Protein AF-A0AA38MTA9-F1 (afdb_monomer_lite)

Secondary structure (DSSP, 8-state):
-PPP------SEEEEEEEEEEE--SS---EEESSHHHHHHHTT-SEEEEEE-TTT-TT-----SSTT---EEEEEEEEEEEGGGHHHHHHHHHHH-

Structure (mmCIF, N/CA/C/O backbone):
data_AF-A0AA38MTA9-F1
#
_entry.id   AF-A0AA38MTA9-F1
#
loop_
_atom_site.group_PDB
_atom_site.id
_atom_site.type_symbol
_atom_site.label_atom_id
_atom_site.label_alt_id
_atom_site.label_comp_id
_atom_site.label_asym_id
_atom_site.label_entity_id
_atom_site.label_seq_id
_atom_site.pdbx_PDB_ins_code
_atom_site.Cartn_x
_atom_site.Cartn_y
_atom_site.Cartn_z
_atom_site.occupancy
_atom_site.B_iso_or_equiv
_atom_site.auth_seq_id
_atom_site.auth_comp_id
_atom_site.auth_asym_id
_atom_site.auth_atom_id
_atom_site.pdbx_PDB_model_num
ATOM 1 N N . MET A 1 1 ? -38.137 18.032 11.432 1.00 46.06 1 MET A N 1
ATOM 2 C CA . MET A 1 1 ? -37.438 17.111 10.504 1.00 46.06 1 MET A CA 1
ATOM 3 C C . MET A 1 1 ? -36.129 16.674 11.146 1.00 46.06 1 MET A C 1
ATOM 5 O O . MET A 1 1 ? -35.322 17.537 11.467 1.00 46.06 1 MET A O 1
ATOM 9 N N . LYS A 1 2 ? -35.926 15.375 11.404 1.00 50.47 2 LYS A N 1
ATOM 10 C CA . LYS A 1 2 ? -34.626 14.867 11.877 1.00 50.47 2 LYS A CA 1
ATOM 11 C C . LYS A 1 2 ? -33.643 14.906 10.702 1.00 50.47 2 LYS A C 1
ATOM 13 O O . LYS A 1 2 ? -33.948 14.343 9.654 1.00 50.47 2 LYS A O 1
ATOM 18 N N . LYS A 1 3 ? -32.505 15.594 10.857 1.00 59.22 3 LYS A N 1
ATOM 19 C CA . LYS A 1 3 ? -31.408 15.567 9.874 1.00 59.22 3 LYS A CA 1
ATOM 20 C C . LYS A 1 3 ? -30.956 14.115 9.699 1.00 59.22 3 LYS A C 1
ATOM 22 O O . LYS A 1 3 ? -30.630 13.457 10.685 1.00 59.22 3 LYS A O 1
ATOM 27 N N . LYS A 1 4 ? -30.974 13.625 8.460 1.00 62.72 4 LYS A N 1
ATOM 28 C CA . LYS A 1 4 ? -30.406 12.326 8.098 1.00 62.72 4 LYS A CA 1
ATOM 29 C C . LYS A 1 4 ? -28.894 12.426 8.322 1.00 62.72 4 LYS A C 1
ATOM 31 O O . LYS A 1 4 ? -28.262 13.357 7.833 1.00 62.72 4 LYS A O 1
ATOM 36 N N . ASN A 1 5 ? -28.346 11.570 9.178 1.00 64.56 5 ASN A N 1
ATOM 37 C CA . ASN A 1 5 ? -26.913 11.546 9.442 1.00 64.56 5 ASN A CA 1
ATOM 38 C C . ASN A 1 5 ? -26.258 10.715 8.337 1.00 64.56 5 ASN A C 1
ATOM 40 O O . ASN A 1 5 ? -26.127 9.504 8.484 1.00 64.56 5 ASN A O 1
ATOM 44 N N . ASP A 1 6 ? -25.904 11.358 7.226 1.00 62.25 6 ASP A N 1
ATOM 45 C CA . ASP A 1 6 ? -25.292 10.725 6.048 1.00 62.25 6 ASP A CA 1
ATOM 46 C C . ASP A 1 6 ? -23.794 10.438 6.276 1.00 62.25 6 ASP A C 1
ATOM 48 O O . ASP A 1 6 ? -22.936 10.759 5.455 1.00 62.25 6 ASP A O 1
ATOM 52 N N . ARG A 1 7 ? -23.445 9.874 7.438 1.00 74.25 7 ARG A N 1
ATOM 53 C CA . ARG A 1 7 ? -22.085 9.392 7.685 1.00 74.25 7 ARG A CA 1
ATOM 54 C C . ARG A 1 7 ? -21.934 8.048 6.995 1.00 74.25 7 ARG A C 1
ATOM 56 O O . ARG A 1 7 ? -22.535 7.063 7.414 1.00 74.25 7 ARG A O 1
ATOM 63 N N . TYR A 1 8 ? -21.131 8.032 5.941 1.00 76.12 8 TYR A N 1
ATOM 64 C CA . TYR A 1 8 ? -20.693 6.797 5.313 1.00 76.12 8 TYR A CA 1
ATOM 65 C C . TYR A 1 8 ? -19.867 5.986 6.315 1.00 76.12 8 TYR A C 1
ATOM 67 O O . TYR A 1 8 ? -18.909 6.496 6.897 1.00 76.12 8 TYR A O 1
ATOM 75 N N . ALA A 1 9 ? -20.267 4.735 6.521 1.00 83.56 9 ALA A N 1
ATOM 76 C CA . ALA A 1 9 ? -19.451 3.727 7.174 1.00 83.56 9 ALA A CA 1
ATOM 77 C C . 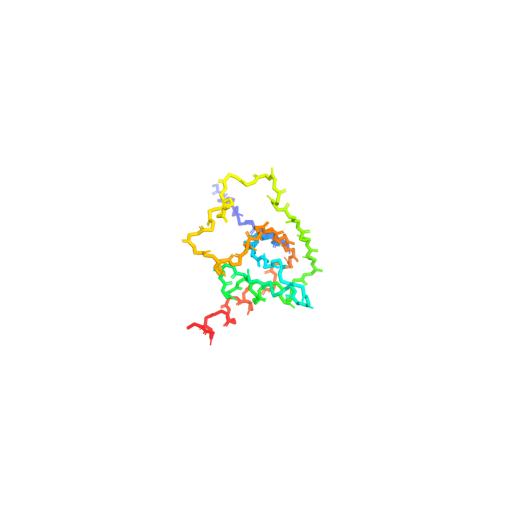ALA A 1 9 ? -18.821 2.894 6.058 1.00 83.56 9 ALA A C 1
ATOM 79 O O . ALA A 1 9 ? -19.517 2.137 5.387 1.00 83.56 9 ALA A O 1
ATOM 80 N N . PHE A 1 10 ? -17.538 3.123 5.794 1.00 89.50 10 PHE A N 1
ATOM 81 C CA . PHE A 1 10 ? -16.785 2.320 4.838 1.00 89.50 10 PHE A CA 1
ATOM 82 C C . PHE A 1 10 ? -16.260 1.080 5.554 1.00 89.50 10 PHE A C 1
ATOM 84 O O . PHE A 1 10 ? -15.718 1.206 6.649 1.00 89.50 10 PHE A O 1
ATOM 91 N N . ASP A 1 11 ? -16.410 -0.089 4.938 1.00 93.25 11 ASP A N 1
ATOM 92 C CA . ASP A 1 11 ? -15.856 -1.344 5.459 1.00 93.25 11 ASP A CA 1
ATOM 93 C C . ASP A 1 11 ? -14.427 -1.588 4.959 1.00 93.25 11 ASP A C 1
ATOM 95 O O . ASP A 1 11 ? -13.609 -2.185 5.660 1.00 93.25 11 ASP A O 1
ATOM 99 N N . ASP A 1 12 ? -14.107 -1.086 3.765 1.00 94.44 12 ASP A N 1
ATOM 100 C CA . ASP A 1 12 ? -12.842 -1.310 3.075 1.00 94.44 12 ASP A CA 1
ATOM 101 C C . ASP A 1 12 ? -12.375 -0.043 2.343 1.00 94.44 12 ASP A C 1
ATOM 103 O O . ASP A 1 12 ? -13.182 0.752 1.852 1.00 94.44 12 ASP A O 1
ATOM 107 N N . TYR A 1 13 ? -11.058 0.116 2.233 1.00 94.06 13 TYR A N 1
ATOM 108 C CA . TYR A 1 13 ? -10.398 1.134 1.423 1.00 94.06 13 TYR A CA 1
ATOM 109 C C . TYR A 1 13 ? -9.644 0.482 0.274 1.00 94.06 13 TYR A C 1
ATOM 111 O O . TYR A 1 13 ? -8.834 -0.417 0.494 1.00 94.06 13 TYR A O 1
ATOM 119 N N . LEU A 1 14 ? -9.872 0.988 -0.939 1.00 95.25 14 LEU A N 1
ATOM 120 C CA . LEU A 1 14 ? -9.054 0.700 -2.111 1.00 95.25 14 LEU A CA 1
ATOM 121 C C . LEU A 1 14 ? -8.114 1.884 -2.355 1.00 95.25 14 LEU A C 1
ATOM 123 O O . LEU A 1 14 ? -8.575 2.997 -2.612 1.00 95.25 14 LEU A O 1
ATOM 127 N N . MET A 1 15 ? -6.809 1.644 -2.297 1.00 94.12 15 MET A N 1
ATOM 128 C CA . MET A 1 15 ? -5.774 2.649 -2.533 1.00 94.12 15 MET A CA 1
ATOM 129 C C . MET A 1 15 ? -4.933 2.262 -3.752 1.00 94.12 15 MET A C 1
ATOM 131 O O . MET A 1 15 ? -4.685 1.086 -4.005 1.00 94.12 15 MET A O 1
ATOM 135 N N . ILE A 1 16 ? -4.530 3.269 -4.530 1.00 94.00 16 ILE A N 1
ATOM 136 C CA . ILE A 1 16 ? -3.680 3.109 -5.713 1.00 94.00 16 ILE A CA 1
ATOM 137 C C . ILE A 1 16 ? -2.327 3.742 -5.392 1.00 94.00 16 ILE A C 1
ATOM 139 O O . ILE A 1 16 ? -2.233 4.969 -5.343 1.00 94.00 16 ILE A O 1
ATOM 143 N N . CYS A 1 17 ? -1.296 2.924 -5.212 1.00 92.31 17 CYS A N 1
ATOM 144 C CA . CYS A 1 17 ? 0.069 3.381 -4.961 1.00 92.31 17 CYS A CA 1
ATOM 145 C C . CYS A 1 17 ? 0.839 3.501 -6.278 1.00 92.31 17 CYS A C 1
ATOM 147 O O . CYS A 1 17 ? 0.651 2.714 -7.224 1.00 92.31 17 CYS A O 1
ATOM 149 N N . LYS A 1 18 ? 1.714 4.502 -6.360 1.00 90.19 18 LYS A N 1
ATOM 150 C CA . LYS A 1 18 ? 2.555 4.721 -7.540 1.00 90.19 18 LYS A CA 1
ATOM 151 C C . LYS A 1 18 ? 3.920 4.112 -7.279 1.00 90.19 18 LYS A C 1
ATOM 153 O O . LYS A 1 18 ? 4.631 4.562 -6.391 1.00 90.19 18 LYS A O 1
ATOM 158 N N . MET A 1 19 ? 4.305 3.151 -8.108 1.00 87.44 19 MET A N 1
ATOM 159 C CA . MET A 1 19 ? 5.583 2.466 -7.963 1.00 87.44 19 MET A CA 1
ATOM 160 C C . MET A 1 19 ? 6.456 2.622 -9.194 1.00 87.44 19 MET A C 1
ATOM 162 O O . MET A 1 19 ? 5.952 2.760 -10.317 1.00 87.44 19 MET A O 1
ATOM 166 N N . TRP A 1 20 ? 7.758 2.510 -8.981 1.00 84.38 20 TRP A N 1
ATOM 167 C CA . TRP A 1 20 ? 8.765 2.449 -10.027 1.00 84.38 20 TRP A CA 1
ATOM 168 C C . TRP A 1 20 ? 9.620 1.205 -9.827 1.00 84.38 20 TRP A C 1
ATOM 170 O O . TRP A 1 20 ? 9.937 0.826 -8.704 1.00 84.38 20 TRP A O 1
ATOM 180 N N . LYS A 1 21 ? 9.951 0.533 -10.930 1.00 83.31 21 LYS A N 1
ATOM 181 C CA . LYS A 1 21 ? 10.862 -0.616 -10.921 1.00 83.31 21 LYS A CA 1
ATOM 182 C C . LYS A 1 21 ? 11.990 -0.374 -11.904 1.00 83.31 21 LYS A C 1
ATOM 184 O O . LYS A 1 21 ? 11.737 0.050 -13.035 1.00 83.31 21 LYS A O 1
ATOM 189 N N . THR A 1 22 ? 13.217 -0.678 -11.498 1.00 76.69 22 THR A N 1
ATOM 190 C CA . THR A 1 22 ? 14.382 -0.646 -12.390 1.00 76.69 22 THR A CA 1
ATOM 191 C C . THR A 1 22 ? 14.499 -1.957 -13.177 1.00 76.69 22 THR A C 1
ATOM 193 O O . THR A 1 22 ? 14.139 -3.029 -12.692 1.00 76.69 22 THR A O 1
ATOM 196 N N . LYS A 1 23 ? 15.011 -1.901 -14.414 1.00 66.44 23 LYS A N 1
ATOM 197 C CA . LYS A 1 23 ? 15.297 -3.095 -15.245 1.00 66.44 23 LYS A CA 1
ATOM 198 C C . LYS A 1 23 ? 16.624 -3.797 -14.911 1.00 66.44 23 LYS A C 1
ATOM 200 O O . LYS A 1 23 ? 17.193 -4.469 -15.771 1.00 66.44 23 LYS A O 1
ATOM 205 N N . THR A 1 24 ? 17.177 -3.628 -13.714 1.00 59.72 24 THR A N 1
ATOM 206 C CA . THR A 1 24 ? 18.475 -4.236 -13.392 1.00 59.72 24 THR A CA 1
ATOM 207 C C . THR A 1 24 ? 18.325 -5.743 -13.161 1.00 59.72 24 THR A C 1
ATOM 209 O O . THR A 1 24 ? 17.450 -6.190 -12.426 1.00 59.72 24 THR A O 1
ATOM 212 N N . ALA A 1 25 ? 19.158 -6.541 -13.834 1.00 48.53 25 ALA A N 1
ATOM 213 C CA . ALA A 1 25 ? 19.142 -7.996 -13.736 1.00 48.53 25 ALA A CA 1
ATOM 214 C C . ALA A 1 25 ? 19.646 -8.440 -12.353 1.00 48.53 25 ALA A C 1
ATOM 216 O O . ALA A 1 25 ? 20.848 -8.426 -12.108 1.00 48.53 25 ALA A O 1
ATOM 217 N N . GLY A 1 26 ? 18.737 -8.818 -11.456 1.00 52.62 26 GLY A N 1
ATOM 218 C CA . GLY A 1 26 ? 19.089 -9.469 -10.191 1.00 52.62 26 GLY A CA 1
ATOM 219 C C . GLY A 1 26 ? 18.129 -9.160 -9.052 1.00 52.62 26 GLY A C 1
ATOM 220 O O . GLY A 1 26 ? 17.691 -10.088 -8.389 1.00 52.62 26 GLY A O 1
ATOM 221 N N . ASP A 1 27 ? 17.736 -7.896 -8.906 1.00 50.22 27 ASP A N 1
ATOM 222 C CA . ASP A 1 27 ? 16.760 -7.451 -7.913 1.00 50.22 27 ASP A CA 1
ATOM 223 C C . ASP A 1 27 ? 15.962 -6.289 -8.497 1.00 50.22 27 ASP A C 1
ATOM 225 O O . ASP A 1 27 ? 16.493 -5.217 -8.797 1.00 50.22 27 ASP A O 1
ATOM 229 N N . SER A 1 28 ? 14.666 -6.509 -8.705 1.00 57.28 28 SER A N 1
ATOM 230 C CA . SER A 1 28 ? 13.743 -5.424 -9.015 1.00 57.28 28 SER A CA 1
ATOM 231 C C . SER A 1 28 ? 13.397 -4.708 -7.713 1.00 57.28 28 SER A C 1
ATOM 233 O O . SER A 1 28 ? 12.328 -4.954 -7.143 1.00 57.28 28 SER A O 1
ATOM 235 N N . GLU A 1 29 ? 14.306 -3.858 -7.233 1.00 63.00 29 GLU A N 1
ATOM 236 C CA . GLU A 1 29 ? 13.988 -2.901 -6.172 1.00 63.00 29 GLU A CA 1
ATOM 237 C C . GLU A 1 29 ? 12.738 -2.126 -6.609 1.00 63.00 29 GLU A C 1
ATOM 239 O O . GLU A 1 29 ? 12.638 -1.630 -7.741 1.00 63.00 29 GLU A O 1
ATOM 244 N N . THR A 1 30 ? 11.710 -2.210 -5.767 1.00 71.06 30 THR A N 1
ATOM 245 C CA . THR A 1 30 ? 10.401 -1.614 -6.011 1.00 71.06 30 THR A CA 1
ATOM 246 C C . THR A 1 30 ? 10.306 -0.400 -5.117 1.00 71.06 30 THR A C 1
ATOM 248 O O . THR A 1 30 ? 10.175 -0.544 -3.906 1.00 71.06 30 THR A O 1
ATOM 251 N N . ASP A 1 31 ? 10.357 0.772 -5.735 1.00 81.12 31 ASP A N 1
ATOM 252 C CA . ASP A 1 31 ? 10.316 2.038 -5.020 1.00 81.12 31 ASP A CA 1
ATOM 253 C C . ASP A 1 31 ? 8.895 2.595 -5.067 1.00 81.12 31 ASP A C 1
ATOM 255 O O . ASP A 1 31 ? 8.335 2.845 -6.147 1.00 81.12 31 ASP A O 1
ATOM 259 N N . PHE A 1 32 ? 8.298 2.780 -3.891 1.00 85.06 32 PHE A N 1
ATOM 260 C CA . PHE A 1 32 ? 7.071 3.556 -3.754 1.00 85.06 32 PHE A CA 1
ATOM 261 C C . PHE A 1 32 ? 7.373 5.039 -3.972 1.00 85.06 32 PHE A C 1
ATOM 263 O O . PHE A 1 32 ? 8.462 5.522 -3.678 1.00 85.06 32 PHE A O 1
ATOM 270 N N . SER A 1 33 ? 6.406 5.783 -4.511 1.00 84.19 33 SER A N 1
ATOM 271 C CA . SER A 1 33 ? 6.600 7.223 -4.736 1.00 84.19 33 SER A CA 1
ATOM 272 C C . SER A 1 33 ? 6.574 8.025 -3.435 1.00 84.19 33 SER A C 1
ATOM 274 O O . SER A 1 33 ? 7.076 9.144 -3.426 1.00 84.19 33 SER A O 1
ATOM 276 N N . ASN A 1 34 ? 5.971 7.477 -2.377 1.00 87.25 34 ASN A N 1
ATOM 277 C CA . ASN A 1 34 ? 6.005 8.038 -1.032 1.00 87.25 34 ASN A CA 1
ATOM 278 C C . ASN A 1 34 ? 6.219 6.912 -0.012 1.00 87.25 34 ASN A C 1
ATOM 280 O O . ASN A 1 34 ? 5.616 5.843 -0.152 1.00 87.25 34 ASN A O 1
ATOM 284 N N . ASP A 1 35 ? 7.001 7.172 1.032 1.00 85.81 35 ASP A N 1
ATOM 285 C CA . ASP A 1 35 ? 7.330 6.188 2.072 1.00 85.81 35 ASP A CA 1
ATOM 286 C C . ASP A 1 35 ? 6.084 5.741 2.857 1.00 85.81 35 ASP A C 1
ATOM 288 O O . ASP A 1 35 ? 5.979 4.594 3.299 1.00 85.81 35 ASP A O 1
ATOM 292 N N . GLU A 1 36 ? 5.071 6.609 2.981 1.00 89.12 36 GLU A N 1
ATOM 293 C CA . GLU A 1 36 ? 3.813 6.261 3.643 1.00 89.12 36 GLU A CA 1
ATOM 294 C C . GLU A 1 36 ? 3.070 5.130 2.923 1.00 89.12 36 GLU A C 1
ATOM 296 O O . GLU A 1 36 ? 2.369 4.345 3.568 1.00 89.12 36 GLU A O 1
ATOM 301 N N . GLU A 1 37 ? 3.213 5.024 1.596 1.00 89.25 37 GLU A N 1
ATOM 302 C CA . GLU A 1 37 ? 2.568 3.973 0.801 1.00 89.25 37 GLU A CA 1
ATOM 303 C C . GLU A 1 37 ? 3.072 2.581 1.207 1.00 89.25 37 GLU A C 1
ATOM 305 O O . GLU A 1 37 ? 2.282 1.631 1.229 1.00 89.25 37 GLU A O 1
ATOM 310 N N . GLU A 1 38 ? 4.336 2.465 1.625 1.00 89.38 38 GLU A N 1
ATOM 311 C CA . GLU A 1 38 ? 4.926 1.208 2.089 1.00 89.38 38 GLU A CA 1
ATOM 312 C C . GLU A 1 38 ? 4.250 0.708 3.380 1.00 89.38 38 GLU A C 1
ATOM 314 O O . GLU A 1 38 ? 3.967 -0.485 3.540 1.00 89.38 38 GLU A O 1
ATOM 319 N N . ILE A 1 39 ? 3.888 1.622 4.289 1.00 90.94 39 ILE A N 1
ATOM 320 C CA . ILE A 1 39 ? 3.197 1.299 5.551 1.00 90.94 39 ILE A CA 1
ATOM 321 C C . ILE A 1 39 ? 1.816 0.684 5.284 1.00 90.94 39 ILE A C 1
ATOM 323 O O . ILE A 1 39 ? 1.381 -0.228 6.009 1.00 90.94 39 ILE A O 1
ATOM 327 N N . PHE A 1 40 ? 1.114 1.179 4.261 1.00 91.62 40 PHE A N 1
ATOM 328 C CA . PHE A 1 40 ? -0.169 0.620 3.836 1.00 91.62 40 PHE A CA 1
ATOM 329 C C . PHE A 1 40 ? 0.012 -0.703 3.090 1.00 91.62 40 PHE A C 1
ATOM 331 O O . PHE A 1 40 ? -0.711 -1.658 3.385 1.00 91.62 40 PHE A O 1
ATOM 338 N N . TYR A 1 41 ? 0.987 -0.783 2.182 1.00 90.31 41 TYR A N 1
ATOM 339 C CA . TYR A 1 41 ? 1.269 -1.981 1.394 1.00 90.31 41 TYR A CA 1
ATOM 340 C C . TYR A 1 41 ? 1.639 -3.181 2.271 1.00 90.31 41 TYR A C 1
ATOM 342 O O . TYR A 1 41 ? 0.998 -4.229 2.183 1.00 90.31 41 TYR A O 1
ATOM 350 N N . ASN A 1 42 ? 2.579 -3.007 3.205 1.00 87.81 42 ASN A N 1
ATOM 351 C CA . ASN A 1 42 ? 3.116 -4.085 4.042 1.00 87.81 42 ASN A CA 1
ATOM 352 C C . ASN A 1 42 ? 2.065 -4.811 4.894 1.00 87.81 42 ASN A C 1
ATOM 354 O O . ASN A 1 42 ? 2.327 -5.890 5.424 1.00 87.81 42 ASN A O 1
ATOM 358 N N . LYS A 1 43 ? 0.884 -4.220 5.095 1.00 84.81 43 LYS A N 1
ATOM 359 C CA . LYS A 1 43 ? -0.167 -4.817 5.927 1.00 84.81 43 LYS A CA 1
ATOM 360 C C . LYS A 1 43 ? -1.564 -4.668 5.315 1.00 84.81 43 LYS A C 1
ATOM 362 O O . LYS A 1 43 ? -2.552 -4.590 6.060 1.00 84.81 43 LYS A O 1
ATOM 367 N N . CYS A 1 44 ? -1.634 -4.589 3.988 1.00 91.00 44 CYS A N 1
ATOM 368 C CA . CYS A 1 44 ? -2.888 -4.684 3.254 1.00 91.00 44 CYS A CA 1
ATOM 369 C C . CYS A 1 44 ? -3.433 -6.122 3.282 1.00 91.00 44 CYS A C 1
ATOM 371 O O . CYS A 1 44 ? -2.713 -7.068 3.599 1.00 91.00 44 CYS A O 1
ATOM 373 N N . ASP A 1 45 ? -4.726 -6.276 3.003 1.00 93.00 45 ASP A N 1
ATOM 374 C CA . ASP A 1 45 ? -5.370 -7.592 2.924 1.00 93.00 45 ASP A CA 1
ATOM 375 C C . ASP A 1 45 ? -5.174 -8.219 1.540 1.00 93.00 45 ASP A C 1
ATOM 377 O O . ASP A 1 45 ? -4.980 -9.427 1.416 1.00 93.00 45 ASP A O 1
ATOM 381 N N . TYR A 1 46 ? -5.192 -7.384 0.500 1.00 94.44 46 TYR A N 1
ATOM 382 C CA . TYR A 1 46 ? -4.961 -7.797 -0.878 1.00 94.44 46 TYR A CA 1
ATOM 383 C C . TYR A 1 46 ? -4.143 -6.745 -1.613 1.00 94.44 46 TYR A C 1
ATOM 385 O O . TYR A 1 46 ? -4.379 -5.548 -1.441 1.00 94.44 46 TYR A O 1
ATOM 393 N N . ALA A 1 47 ? -3.245 -7.210 -2.477 1.00 93.75 47 ALA A N 1
ATOM 394 C CA . ALA A 1 47 ? -2.446 -6.376 -3.358 1.00 93.75 47 ALA A CA 1
ATOM 395 C C . ALA A 1 47 ? -2.503 -6.905 -4.794 1.00 93.75 47 ALA A C 1
ATOM 397 O O . ALA A 1 47 ? -2.491 -8.116 -5.035 1.00 93.75 47 ALA A O 1
ATOM 398 N N . PHE A 1 48 ? -2.569 -5.989 -5.752 1.00 93.00 48 PHE A N 1
ATOM 399 C CA . PHE A 1 48 ? -2.496 -6.285 -7.173 1.00 93.00 48 PHE A CA 1
ATOM 400 C C . 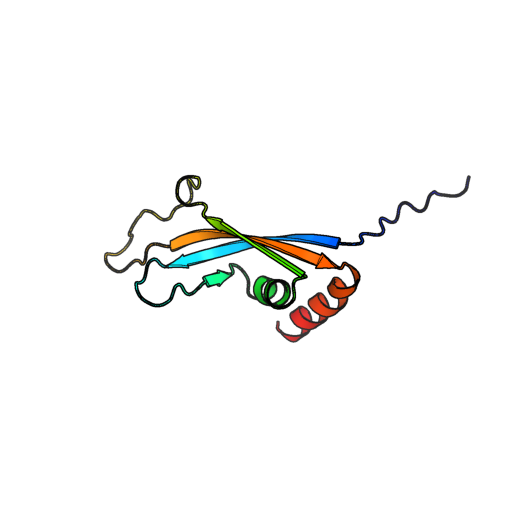PHE A 1 48 ? -1.593 -5.270 -7.870 1.00 93.00 48 PHE A C 1
ATOM 402 O O . PHE A 1 48 ? -1.945 -4.100 -8.023 1.00 93.00 48 PHE A O 1
ATOM 409 N N . THR A 1 49 ? -0.447 -5.742 -8.352 1.00 91.06 49 THR A N 1
ATOM 410 C CA . THR A 1 49 ? 0.492 -4.945 -9.139 1.00 91.06 49 THR A CA 1
ATOM 411 C C . THR A 1 49 ? 0.244 -5.135 -10.636 1.00 91.06 49 THR A C 1
ATOM 413 O O . THR A 1 49 ? 0.172 -6.264 -11.124 1.00 91.06 49 THR A O 1
ATOM 416 N N . TYR A 1 50 ? 0.237 -4.044 -11.404 1.00 87.88 50 TYR A N 1
ATOM 417 C CA . TYR A 1 50 ? 0.308 -4.110 -12.867 1.00 87.88 50 TYR A CA 1
ATOM 418 C C . TYR A 1 50 ? 1.259 -3.069 -13.457 1.00 87.88 50 TYR A C 1
ATOM 420 O O . TYR A 1 50 ? 1.457 -1.976 -12.919 1.00 87.88 50 TYR A O 1
ATOM 428 N N . SER A 1 51 ? 1.870 -3.436 -14.586 1.00 86.25 51 SER A N 1
ATOM 429 C CA . SER A 1 51 ? 2.793 -2.565 -15.310 1.00 86.25 51 SER A CA 1
ATOM 430 C C . SER A 1 51 ? 2.040 -1.534 -16.140 1.00 86.25 51 SER A C 1
ATOM 432 O O . SER A 1 51 ? 1.051 -1.850 -16.805 1.00 86.25 51 SER A O 1
ATOM 434 N N . LEU A 1 52 ? 2.559 -0.310 -16.158 1.00 82.88 52 LEU A N 1
ATOM 435 C CA . LEU A 1 52 ? 2.171 0.717 -17.121 1.00 82.88 52 LEU A CA 1
ATOM 436 C C . LEU A 1 52 ? 3.149 0.801 -18.301 1.00 82.88 52 LEU A C 1
ATOM 438 O O . LEU A 1 52 ? 3.073 1.745 -19.094 1.00 82.88 52 LEU A O 1
ATOM 442 N N . ALA A 1 53 ? 4.049 -0.180 -18.452 1.00 76.00 53 ALA A N 1
ATOM 443 C CA . ALA A 1 53 ? 4.890 -0.308 -19.634 1.00 76.00 53 ALA A CA 1
ATOM 444 C C . ALA A 1 53 ? 4.008 -0.325 -20.896 1.00 76.00 53 ALA A C 1
ATOM 446 O O . ALA A 1 53 ? 3.166 -1.201 -21.076 1.00 76.00 53 ALA A O 1
ATOM 447 N N . GLY A 1 54 ? 4.163 0.690 -21.748 1.00 69.12 54 GLY A N 1
ATOM 448 C CA . GLY A 1 54 ? 3.389 0.841 -22.986 1.00 69.12 54 GLY A CA 1
ATOM 449 C C . GLY A 1 54 ? 2.047 1.576 -22.864 1.00 69.12 54 GLY A C 1
ATOM 450 O O . GLY A 1 54 ? 1.419 1.810 -23.889 1.00 69.12 54 GLY A O 1
ATOM 451 N N . LYS A 1 55 ? 1.615 1.978 -21.659 1.00 67.00 55 LYS A N 1
ATOM 452 C CA . LYS A 1 55 ? 0.407 2.810 -21.433 1.00 67.00 55 LYS A CA 1
ATOM 453 C C . LYS A 1 55 ? 0.707 4.192 -20.841 1.00 67.00 55 LYS A C 1
ATOM 455 O O . LYS A 1 55 ? -0.206 4.953 -20.545 1.00 67.00 55 LYS A O 1
ATOM 460 N N . SER A 1 56 ? 1.983 4.480 -20.619 1.00 58.53 56 SER A N 1
ATOM 461 C CA . SER A 1 56 ? 2.479 5.715 -20.026 1.00 58.53 56 SER A CA 1
ATOM 462 C C . SER A 1 56 ? 3.137 6.577 -21.104 1.00 58.53 56 SER A C 1
ATOM 464 O O . SER A 1 56 ? 4.173 6.180 -21.640 1.00 58.53 56 SER A O 1
ATOM 466 N N . ASP A 1 57 ? 2.592 7.770 -21.356 1.00 55.28 57 ASP A N 1
ATOM 467 C CA . ASP A 1 57 ? 3.294 8.853 -22.073 1.00 55.28 57 ASP A CA 1
ATOM 468 C C . ASP A 1 57 ? 4.396 9.496 -21.202 1.00 55.28 57 ASP A C 1
ATOM 470 O O . 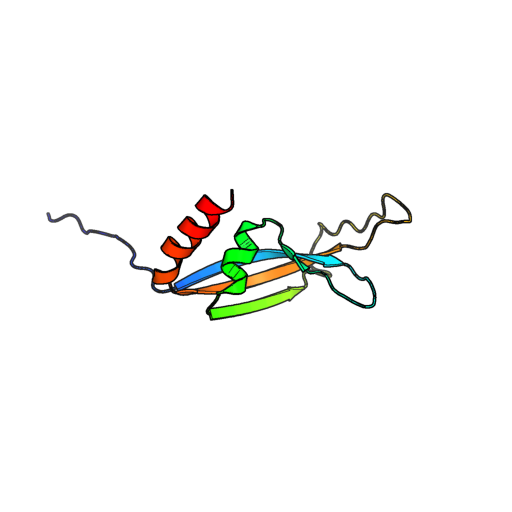ASP A 1 57 ? 5.168 10.325 -21.666 1.00 55.28 57 ASP A O 1
ATOM 474 N N . ILE A 1 58 ? 4.483 9.089 -19.929 1.00 51.62 58 ILE A N 1
ATOM 475 C CA . ILE A 1 58 ? 5.351 9.634 -18.870 1.00 51.62 58 ILE A CA 1
ATOM 476 C C . ILE A 1 58 ? 6.551 8.708 -18.616 1.00 51.62 58 ILE A C 1
ATOM 478 O O . ILE A 1 58 ? 7.235 8.807 -17.602 1.00 51.62 58 ILE A O 1
ATOM 482 N N . GLY A 1 59 ? 6.804 7.732 -19.492 1.00 50.19 59 GLY A N 1
ATOM 483 C CA . GLY A 1 59 ? 8.077 7.029 -19.426 1.00 50.19 59 GLY A CA 1
ATOM 484 C C . GLY A 1 59 ? 9.171 8.065 -19.644 1.00 50.19 59 GLY A C 1
ATOM 485 O O . GLY A 1 59 ? 9.249 8.608 -20.744 1.00 50.19 59 GLY A O 1
ATOM 486 N N . LEU A 1 60 ? 10.005 8.318 -18.629 1.00 50.72 60 LEU A N 1
ATOM 487 C CA . LEU A 1 60 ? 11.363 8.834 -18.805 1.00 50.72 60 LEU A CA 1
ATOM 488 C C . LEU A 1 60 ? 12.115 7.814 -19.677 1.00 50.72 60 LEU A C 1
ATOM 490 O O . LEU A 1 60 ? 12.897 6.995 -19.213 1.00 50.72 60 LEU A O 1
ATOM 494 N N . LYS A 1 61 ? 11.752 7.783 -20.960 1.00 49.66 61 LYS A N 1
ATOM 495 C CA . LYS A 1 61 ? 12.400 7.031 -22.032 1.00 49.66 61 LYS A CA 1
ATOM 496 C C . LYS A 1 61 ? 13.653 7.762 -22.496 1.00 49.66 61 LYS A C 1
ATOM 498 O O . LYS A 1 61 ? 14.449 7.196 -23.238 1.00 49.66 61 LYS A O 1
ATOM 503 N N . GLU A 1 62 ? 13.811 9.013 -22.078 1.00 45.69 62 GLU A N 1
ATOM 504 C CA . GLU A 1 62 ? 15.007 9.795 -22.308 1.00 45.69 62 GLU A CA 1
ATOM 505 C C . GLU A 1 62 ? 16.052 9.372 -21.279 1.00 45.69 62 GLU A C 1
ATOM 507 O O . GLU A 1 62 ? 15.960 9.690 -20.097 1.00 45.69 62 GLU A O 1
ATOM 512 N N . LYS A 1 63 ? 17.037 8.605 -21.752 1.00 49.75 63 LYS A N 1
ATOM 513 C CA . LYS A 1 63 ? 18.344 8.534 -21.106 1.00 49.75 63 LYS A CA 1
ATOM 514 C C . LYS A 1 63 ? 18.954 9.932 -21.196 1.00 49.75 63 LYS A C 1
ATOM 516 O O . LYS A 1 63 ? 19.486 10.291 -22.246 1.00 49.75 63 LYS A O 1
ATOM 521 N N . TRP A 1 64 ? 18.836 10.728 -20.142 1.00 54.34 64 TRP A N 1
ATOM 522 C CA . TRP A 1 64 ? 19.505 12.025 -20.036 1.00 54.34 64 TRP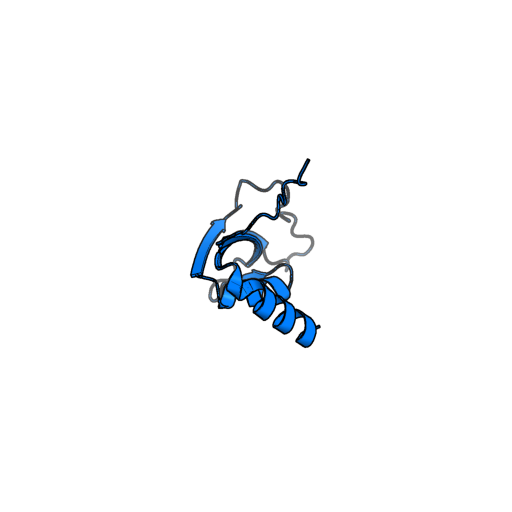 A CA 1
ATOM 523 C C . TRP A 1 64 ? 21.021 11.842 -19.894 1.00 54.34 64 TRP A C 1
ATOM 525 O O . TRP A 1 64 ? 21.803 12.687 -20.333 1.00 54.34 64 TRP A O 1
ATOM 535 N N . GLN A 1 65 ? 21.440 10.710 -19.329 1.00 49.53 65 GLN A N 1
ATOM 536 C CA . GLN A 1 65 ? 22.817 10.244 -19.220 1.00 49.53 65 GLN A CA 1
ATOM 537 C C . GLN A 1 65 ? 22.909 8.771 -19.651 1.00 49.53 65 GLN A C 1
ATOM 539 O O . GLN A 1 65 ? 21.965 7.990 -19.523 1.00 49.53 65 GLN A O 1
ATOM 544 N N . SER A 1 66 ? 24.076 8.345 -20.135 1.00 53.53 66 SER A N 1
ATOM 545 C CA . SER A 1 66 ? 24.351 6.947 -20.514 1.00 53.53 66 SER A CA 1
ATOM 546 C C . SER A 1 66 ? 24.205 5.941 -19.360 1.00 53.53 66 SER A C 1
ATOM 548 O O . SER A 1 66 ? 24.075 4.743 -19.617 1.00 53.53 66 SER A O 1
ATOM 550 N N . GLU A 1 67 ? 24.186 6.429 -18.119 1.00 58.28 67 GLU A N 1
ATOM 551 C CA . GLU A 1 67 ? 24.053 5.659 -16.877 1.00 58.28 67 GLU A CA 1
ATOM 552 C C . GLU A 1 67 ? 22.610 5.594 -16.344 1.00 58.28 67 GLU A C 1
ATOM 554 O O . GLU A 1 67 ? 22.352 4.875 -15.377 1.00 58.28 67 GLU A O 1
ATOM 559 N N . ASP A 1 68 ? 21.654 6.290 -16.975 1.00 58.75 68 ASP A N 1
ATOM 560 C CA . ASP A 1 68 ? 20.274 6.325 -16.489 1.00 58.75 68 ASP A CA 1
ATOM 561 C C . ASP A 1 68 ? 19.622 4.942 -16.586 1.00 58.75 68 ASP A C 1
ATOM 563 O O . ASP A 1 68 ? 19.428 4.368 -17.669 1.00 58.75 68 ASP A O 1
ATOM 567 N N . LYS A 1 69 ? 19.273 4.400 -15.416 1.00 64.00 69 LYS A N 1
ATOM 568 C CA . LYS A 1 69 ? 18.503 3.164 -15.291 1.00 64.00 69 LYS A CA 1
ATOM 569 C C . LYS A 1 69 ? 17.084 3.420 -15.789 1.00 64.00 69 LYS A C 1
ATOM 571 O O . LYS A 1 69 ? 16.412 4.343 -15.342 1.00 64.00 69 LYS A O 1
ATOM 576 N N . GLU A 1 70 ? 16.608 2.571 -16.695 1.00 68.44 70 GLU A N 1
ATOM 577 C CA . GLU A 1 70 ? 15.232 2.655 -17.180 1.00 68.44 70 GLU A CA 1
ATOM 578 C C . GLU A 1 70 ? 14.260 2.347 -16.030 1.00 68.44 70 GLU A C 1
ATOM 580 O O . GLU A 1 70 ? 14.228 1.222 -15.517 1.00 68.44 70 GLU A O 1
ATOM 585 N N . LEU A 1 71 ? 13.478 3.356 -15.636 1.00 73.88 71 LEU A N 1
ATOM 586 C CA . LEU A 1 71 ? 12.422 3.240 -14.636 1.00 73.88 71 LEU A CA 1
ATOM 587 C C . LEU A 1 71 ? 11.102 2.906 -15.322 1.00 73.88 71 LEU A C 1
ATOM 589 O O . LEU A 1 71 ? 10.564 3.682 -16.116 1.00 73.88 71 LEU A O 1
ATOM 593 N N . ILE A 1 72 ? 10.554 1.741 -14.995 1.00 80.62 72 ILE A N 1
ATOM 594 C CA . ILE A 1 72 ? 9.242 1.327 -15.476 1.00 80.62 72 ILE A CA 1
ATOM 595 C C . ILE A 1 72 ? 8.192 1.740 -14.441 1.00 80.62 72 ILE A C 1
ATOM 597 O O . ILE A 1 72 ? 8.278 1.298 -13.293 1.00 80.62 72 ILE A O 1
ATOM 601 N N . PRO A 1 73 ? 7.166 2.517 -14.828 1.00 85.25 73 PRO A N 1
ATOM 602 C CA . PRO A 1 73 ? 6.056 2.816 -13.940 1.00 85.25 73 PRO A CA 1
ATOM 603 C C . PRO A 1 73 ? 5.175 1.582 -13.720 1.00 85.25 73 PRO A C 1
ATOM 605 O O . PRO A 1 73 ? 4.762 0.898 -14.662 1.00 85.25 73 PRO A O 1
ATOM 608 N N . TYR A 1 74 ? 4.817 1.360 -12.464 1.00 88.25 74 TYR A N 1
ATOM 609 C CA . TYR A 1 74 ? 3.849 0.373 -12.006 1.00 88.25 74 TYR A CA 1
ATOM 610 C C . TYR A 1 74 ? 2.765 1.047 -11.162 1.00 88.25 74 TYR A C 1
ATOM 612 O O . TYR A 1 74 ? 2.907 2.178 -10.674 1.00 88.25 74 TYR A O 1
ATOM 620 N N . ARG A 1 75 ? 1.640 0.356 -11.016 1.00 90.38 75 ARG A N 1
ATOM 621 C CA . ARG A 1 75 ? 0.602 0.702 -10.047 1.00 90.38 75 ARG A CA 1
ATOM 622 C C . ARG A 1 75 ? 0.321 -0.514 -9.188 1.00 90.38 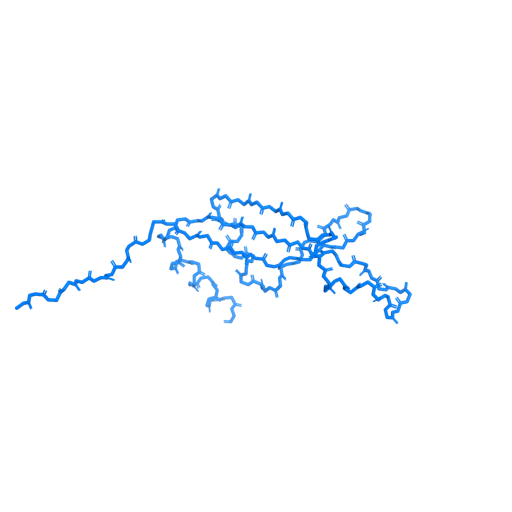75 ARG A C 1
ATOM 624 O O . ARG A 1 75 ? 0.123 -1.605 -9.720 1.00 90.38 75 ARG A O 1
ATOM 631 N N . GLU A 1 76 ? 0.304 -0.286 -7.888 1.00 92.19 76 GLU A N 1
ATOM 632 C CA . GLU A 1 76 ? -0.151 -1.244 -6.888 1.00 92.19 76 GLU A CA 1
ATOM 633 C C . GLU A 1 76 ? -1.568 -0.840 -6.486 1.00 92.19 76 GLU A C 1
ATOM 635 O O . GLU A 1 76 ? -1.794 0.303 -6.088 1.00 92.19 76 GLU A O 1
ATOM 640 N N . LEU A 1 77 ? -2.534 -1.741 -6.610 1.00 94.88 77 LEU A N 1
ATOM 641 C CA . LEU A 1 77 ? -3.830 -1.588 -5.959 1.00 94.88 77 LEU A CA 1
ATOM 642 C C . LEU A 1 77 ? -3.781 -2.361 -4.659 1.00 94.88 77 LEU A C 1
ATOM 644 O O . LEU A 1 77 ? -3.554 -3.567 -4.687 1.00 94.88 77 LEU A O 1
ATOM 648 N N . ILE A 1 78 ? -4.055 -1.686 -3.553 1.00 95.44 78 ILE A N 1
ATOM 649 C CA . ILE A 1 78 ? -4.143 -2.317 -2.243 1.00 95.44 78 ILE A CA 1
ATOM 650 C C . ILE A 1 78 ? -5.547 -2.158 -1.675 1.00 95.44 78 ILE A C 1
ATOM 652 O O . ILE A 1 78 ? -6.149 -1.086 -1.756 1.00 95.44 78 ILE A O 1
ATOM 656 N N . LEU A 1 79 ? -6.066 -3.237 -1.100 1.00 96.44 79 LEU A N 1
ATOM 657 C CA . LEU A 1 79 ? -7.346 -3.274 -0.401 1.00 96.44 79 LEU A CA 1
ATOM 658 C C . LEU A 1 79 ? -7.088 -3.587 1.070 1.00 96.44 79 LEU A C 1
ATOM 660 O O . LEU A 1 79 ? -6.348 -4.523 1.386 1.00 96.44 79 LEU A O 1
ATOM 664 N N . PHE A 1 80 ? -7.694 -2.820 1.970 1.00 95.00 80 PHE A N 1
ATOM 665 C CA . PHE A 1 80 ? -7.600 -3.082 3.402 1.00 95.00 80 PHE A CA 1
ATOM 666 C C . PHE A 1 80 ? -8.850 -2.640 4.158 1.00 95.00 80 PHE A C 1
ATOM 668 O O . PHE A 1 80 ? -9.528 -1.690 3.766 1.00 95.00 80 PHE A O 1
ATOM 675 N N . LYS A 1 81 ? -9.122 -3.312 5.279 1.00 94.50 81 LYS A N 1
ATOM 676 C CA . LYS A 1 81 ? -10.257 -2.991 6.154 1.00 94.50 81 LYS A CA 1
ATOM 67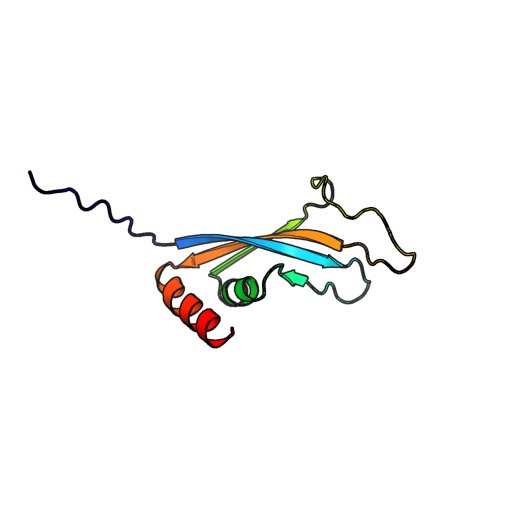7 C C . LYS A 1 81 ? -10.173 -1.585 6.751 1.00 94.50 81 LYS A C 1
ATOM 679 O O . LYS A 1 81 ? -9.105 -1.126 7.163 1.00 94.50 81 LYS A O 1
ATOM 684 N N . ALA A 1 82 ? -11.314 -0.908 6.839 1.00 92.69 82 ALA A N 1
ATOM 685 C CA . ALA A 1 82 ? -11.385 0.479 7.290 1.00 92.69 82 ALA A CA 1
ATOM 686 C C . ALA A 1 82 ? -10.988 0.685 8.757 1.00 92.69 82 ALA A C 1
ATOM 688 O O . ALA A 1 82 ? -10.432 1.726 9.108 1.00 92.69 82 ALA A O 1
ATOM 689 N N . ASP A 1 83 ? -11.198 -0.321 9.603 1.00 92.31 83 ASP A N 1
ATOM 690 C CA . ASP A 1 83 ? -10.777 -0.324 11.007 1.00 92.31 83 ASP A CA 1
ATOM 691 C C . ASP A 1 83 ? -9.250 -0.244 11.184 1.00 92.31 83 ASP A C 1
ATOM 693 O O . ASP A 1 83 ? -8.763 0.270 12.193 1.00 92.31 83 ASP A O 1
ATOM 697 N N . LYS A 1 84 ? -8.477 -0.681 10.184 1.00 91.38 84 LYS A N 1
ATOM 698 C CA . LYS A 1 84 ? -7.015 -0.588 10.188 1.00 91.38 84 LYS A CA 1
ATOM 699 C C . LYS A 1 84 ? -6.543 0.835 9.928 1.00 91.38 84 LYS A C 1
ATOM 701 O O . LYS A 1 84 ? -5.458 1.179 10.396 1.00 91.38 84 LYS A O 1
ATOM 706 N N . PHE A 1 85 ? -7.318 1.661 9.225 1.00 90.69 85 PHE A N 1
ATOM 707 C CA . PHE A 1 85 ? -6.887 2.981 8.752 1.00 90.69 85 PHE A CA 1
ATOM 708 C C . PHE A 1 85 ? -6.358 3.906 9.868 1.00 90.69 85 PHE A C 1
ATOM 710 O O . PHE A 1 85 ? -5.241 4.407 9.718 1.00 90.69 85 PHE A O 1
ATOM 717 N N . PRO A 1 86 ? -7.033 4.069 11.027 1.00 91.94 86 PRO A N 1
ATOM 718 C CA . PRO A 1 86 ? -6.517 4.909 12.112 1.00 91.94 86 PRO A CA 1
ATOM 719 C C . PRO A 1 86 ? -5.156 4.438 12.641 1.00 91.94 86 PRO A C 1
ATOM 721 O O . PRO A 1 86 ? -4.273 5.247 12.911 1.00 91.94 86 PRO A O 1
ATOM 724 N N . SER A 1 87 ? -4.947 3.119 12.737 1.00 91.94 87 SER A N 1
ATOM 725 C CA . SER A 1 87 ? -3.664 2.564 13.187 1.00 91.94 87 SER A CA 1
ATOM 726 C C . SER A 1 87 ? -2.519 2.844 12.204 1.00 91.94 87 SER A C 1
ATOM 728 O O . SER A 1 87 ? -1.374 2.994 12.630 1.00 91.94 87 SER A O 1
ATOM 730 N N . ARG A 1 88 ? -2.822 2.950 10.899 1.00 90.25 88 ARG A N 1
ATOM 731 C CA . ARG A 1 88 ? -1.857 3.308 9.844 1.00 90.25 88 ARG A CA 1
ATOM 732 C C . ARG A 1 88 ? -1.472 4.767 9.905 1.00 90.25 88 ARG A C 1
ATOM 734 O O . ARG A 1 88 ? -0.287 5.071 9.880 1.00 90.25 88 ARG A O 1
ATOM 741 N N . LEU A 1 89 ? -2.459 5.644 10.056 1.00 91.25 89 LEU A N 1
ATOM 742 C CA . LEU A 1 89 ? -2.207 7.071 10.220 1.00 91.25 89 LEU A CA 1
ATOM 743 C C . LEU A 1 89 ? -1.322 7.345 11.438 1.00 91.25 89 LEU A C 1
ATOM 745 O O . LEU A 1 89 ? -0.374 8.114 11.335 1.00 91.25 89 LEU A O 1
ATOM 749 N N . ASN A 1 90 ? -1.556 6.645 12.551 1.00 92.56 90 ASN A N 1
ATOM 750 C CA . ASN A 1 90 ? -0.684 6.753 13.721 1.00 92.56 90 ASN A CA 1
ATOM 751 C C . ASN A 1 90 ? 0.749 6.268 13.438 1.00 92.56 90 ASN A C 1
ATOM 753 O O . ASN A 1 90 ? 1.693 6.816 13.993 1.00 92.56 90 ASN A O 1
ATOM 757 N N . GLN A 1 91 ? 0.938 5.238 12.606 1.00 91.06 91 GLN A N 1
ATOM 758 C CA . GLN A 1 91 ? 2.281 4.786 12.211 1.00 91.06 91 GLN A CA 1
ATOM 759 C C . GLN A 1 91 ? 2.992 5.836 11.360 1.00 91.06 91 GLN A C 1
ATOM 761 O O . GLN A 1 91 ? 4.138 6.149 11.651 1.00 91.06 91 GLN A O 1
ATOM 766 N N . ILE A 1 92 ? 2.294 6.424 10.388 1.00 90.50 92 ILE A N 1
ATOM 767 C CA . ILE A 1 92 ? 2.820 7.501 9.537 1.00 90.50 92 ILE A CA 1
ATOM 768 C C . ILE A 1 92 ? 3.221 8.713 10.377 1.00 90.50 92 ILE A C 1
ATOM 770 O O . ILE A 1 92 ? 4.329 9.213 10.245 1.00 90.50 92 ILE A O 1
ATOM 774 N N . GLN A 1 93 ? 2.357 9.143 11.299 1.00 89.00 93 GLN A N 1
ATOM 775 C CA . GLN A 1 93 ? 2.627 10.299 12.156 1.00 89.00 93 GLN A CA 1
ATOM 776 C C . GLN A 1 93 ? 3.844 10.105 13.075 1.00 89.00 93 GLN A C 1
ATOM 778 O O . GLN A 1 93 ? 4.441 11.083 13.500 1.00 89.00 93 GLN A O 1
ATOM 783 N N . ASN A 1 94 ? 4.193 8.863 13.415 1.00 86.56 94 ASN A N 1
ATOM 784 C CA . ASN A 1 94 ? 5.383 8.562 14.215 1.00 86.56 94 ASN A CA 1
ATOM 785 C C . ASN A 1 94 ? 6.631 8.296 13.359 1.00 86.56 94 ASN A C 1
ATOM 787 O O . ASN A 1 94 ? 7.716 8.126 13.911 1.00 86.56 94 ASN A O 1
ATOM 791 N N . PHE A 1 95 ? 6.461 8.174 12.043 1.00 76.62 95 PHE A N 1
ATOM 792 C CA . PHE A 1 95 ? 7.529 7.921 11.084 1.00 76.62 95 PHE A CA 1
ATOM 793 C C . PHE A 1 95 ? 8.102 9.226 10.505 1.00 76.62 95 PHE A C 1
ATOM 795 O O . PHE A 1 95 ? 9.293 9.267 10.207 1.00 76.62 95 PHE A O 1
ATOM 802 N N . VAL A 1 96 ? 7.269 10.273 10.391 1.00 57.53 96 VAL A N 1
ATOM 803 C CA . VAL A 1 96 ? 7.597 11.608 9.847 1.00 57.53 96 VAL A CA 1
ATOM 804 C C . VAL A 1 96 ? 7.764 12.651 10.949 1.00 57.53 96 VAL A C 1
ATOM 806 O O . VAL A 1 96 ? 6.906 12.689 11.858 1.00 57.53 96 VAL A O 1
#

InterPro domains:
  IPR025602 BCP1 family [PTHR13261] (2-95)

Sequence (96 aa):
MKKKNDRYAFDDYLMICKMWKTKTAGDSETDFSNDEEEIFYNKCDYAFTYSLAGKSDIGLKEKWQSEDKELIPYRELILFKADKFPSRLNQIQNFV

Foldseek 3Di:
DDPDPPDDDDFKDKDKWKWKFFPDPPDGPIDTPDPLVVLCVVDFPDKDKDWCVVVDPPFCPDPPDPPDTGITIMIMITMHTPVCVVVSVVVVVVVD

Organism: NCBI:txid2755281

Radius of gyration: 18.01 Å; chains: 1; bounding box: 62×27×37 Å

pLDDT: mean 78.13, std 16.11, range [45.69, 96.44]